Protein AF-A0A4Q7YP39-F1 (afdb_monomer_lite)

Radius of gyration: 14.29 Å; chains: 1; bounding box: 30×23×48 Å

Foldseek 3Di:
DDDDDPPDDDVVVPLALVVLCPDPVCVVPSLVSLLVSLLVCVLVPHDLVVSLVRCLVVPPDPDPDPVVSVVSSVVSNVNSVVVNVD

pLDDT: mean 81.83, std 14.71, range [42.69, 94.56]

Organism: NCBI:txid388466

Sequence (86 aa):
MQQSPPRRGPRLSNLSLERFRSSTKYQDRPAAADIAFCVAAFANGMTEDRIGCALEDDYLSRDPSPSKRAAYIRRTMEKARRWAER

Structure (mmCIF, N/CA/C/O backbone):
data_AF-A0A4Q7YP39-F1
#
_entry.id   AF-A0A4Q7YP39-F1
#
loop_
_atom_site.group_PDB
_atom_site.id
_atom_site.type_symbol
_atom_site.label_atom_id
_atom_site.label_alt_id
_atom_site.label_comp_id
_atom_site.label_asym_id
_atom_site.label_entity_id
_atom_site.label_seq_id
_atom_site.pdbx_PDB_ins_code
_atom_site.Cartn_x
_atom_site.Cartn_y
_atom_site.Cartn_z
_atom_site.occupancy
_atom_site.B_iso_or_equiv
_atom_site.auth_seq_id
_atom_site.auth_comp_id
_atom_site.auth_asym_id
_atom_site.auth_atom_id
_atom_site.pdbx_PDB_model_num
ATOM 1 N N . MET A 1 1 ? -12.488 5.011 35.506 1.00 45.38 1 MET A N 1
ATOM 2 C CA . MET A 1 1 ? -11.836 5.151 34.185 1.00 45.38 1 MET A CA 1
ATOM 3 C C . MET A 1 1 ? -12.193 3.923 33.366 1.00 45.38 1 MET A C 1
ATOM 5 O O . MET A 1 1 ? -11.799 2.832 33.751 1.00 45.38 1 MET A O 1
ATOM 9 N N . GLN A 1 2 ? -13.019 4.065 32.329 1.00 42.69 2 GLN A N 1
ATOM 10 C CA . GLN A 1 2 ? -13.453 2.925 31.514 1.00 42.69 2 GLN A CA 1
ATOM 11 C C . GLN A 1 2 ? -12.321 2.557 30.547 1.00 42.69 2 GLN A C 1
ATOM 13 O O . GLN A 1 2 ? -12.110 3.240 29.548 1.00 42.69 2 GLN A O 1
ATOM 18 N N . GLN A 1 3 ? -11.545 1.526 30.884 1.00 46.19 3 GLN A N 1
ATOM 19 C CA . GLN A 1 3 ? -10.544 0.957 29.986 1.00 46.19 3 GLN A CA 1
ATOM 20 C C . GLN A 1 3 ? -11.250 0.013 29.010 1.00 46.19 3 GLN A C 1
ATOM 22 O O . GLN A 1 3 ? -11.700 -1.066 29.385 1.00 46.19 3 GLN A O 1
ATOM 27 N N . SER A 1 4 ? -11.365 0.431 27.751 1.00 47.31 4 SER A N 1
ATOM 28 C CA . SER A 1 4 ? -11.740 -0.462 26.654 1.00 47.31 4 SER A CA 1
ATOM 29 C C . SER A 1 4 ? -10.712 -1.601 26.548 1.00 47.31 4 SER A C 1
ATOM 31 O O . SER A 1 4 ? -9.511 -1.325 26.606 1.00 47.31 4 SER A O 1
ATOM 33 N N . PRO A 1 5 ? -11.128 -2.868 26.368 1.00 50.84 5 PRO A N 1
ATOM 34 C CA . PRO A 1 5 ? -10.193 -3.981 26.257 1.00 50.84 5 PRO A CA 1
ATOM 35 C C . PRO A 1 5 ? -9.343 -3.832 24.984 1.00 50.84 5 PRO A C 1
ATOM 37 O O . PRO A 1 5 ? -9.841 -3.326 23.968 1.00 50.84 5 PRO A O 1
ATOM 40 N N . PRO A 1 6 ? -8.071 -4.273 24.989 1.00 51.84 6 PRO A N 1
ATOM 41 C CA . PRO A 1 6 ? -7.241 -4.226 23.800 1.00 51.84 6 PRO A CA 1
ATOM 42 C C . PRO A 1 6 ? -7.890 -5.116 22.742 1.00 51.84 6 PRO A C 1
ATOM 44 O O . PRO A 1 6 ? -7.939 -6.336 22.886 1.00 51.84 6 PRO A O 1
ATOM 47 N N . ARG A 1 7 ? -8.382 -4.522 21.652 1.00 53.66 7 ARG A N 1
ATOM 48 C CA . ARG A 1 7 ? -8.738 -5.270 20.440 1.00 53.66 7 ARG A CA 1
ATOM 49 C C . ARG A 1 7 ? -7.451 -5.799 19.801 1.00 53.66 7 ARG A C 1
ATOM 51 O O . ARG A 1 7 ? -7.001 -5.289 18.784 1.00 53.66 7 ARG A O 1
ATOM 58 N N . ARG A 1 8 ? -6.814 -6.787 20.425 1.00 64.56 8 ARG A N 1
ATOM 59 C CA . ARG A 1 8 ? -5.658 -7.508 19.889 1.00 64.56 8 ARG A CA 1
ATOM 60 C C . ARG A 1 8 ? -6.062 -8.961 19.649 1.00 64.56 8 ARG A C 1
ATOM 62 O O . ARG A 1 8 ? -6.082 -9.766 20.568 1.00 64.56 8 ARG A O 1
ATOM 69 N N . GLY A 1 9 ? -6.404 -9.246 18.392 1.00 46.78 9 GLY A N 1
ATOM 70 C CA . GLY A 1 9 ? -6.674 -10.576 17.823 1.00 46.78 9 GLY A CA 1
ATOM 71 C C . GLY A 1 9 ? -7.796 -10.525 16.773 1.00 46.78 9 GLY A C 1
ATOM 72 O O . GLY A 1 9 ? -8.651 -9.642 16.855 1.00 46.78 9 GLY A O 1
ATOM 73 N N . PRO A 1 10 ? -7.894 -11.427 15.778 1.00 45.78 10 PRO A N 1
ATOM 74 C CA . PRO A 1 10 ? -6.926 -12.034 14.855 1.00 45.78 10 PRO A CA 1
ATOM 75 C C . PRO A 1 10 ? -6.937 -11.340 13.461 1.00 45.78 10 PRO A C 1
ATOM 77 O O . PRO A 1 10 ? -6.645 -11.956 12.440 1.00 45.78 10 PRO A O 1
ATOM 80 N N . ARG A 1 11 ? -7.320 -10.053 13.366 1.00 52.16 11 ARG A N 1
ATOM 81 C CA . ARG A 1 11 ? -7.545 -9.381 12.059 1.00 52.16 11 ARG A CA 1
ATOM 82 C C . ARG A 1 11 ? -6.302 -9.225 11.176 1.00 52.16 11 ARG A C 1
ATOM 84 O O . ARG A 1 11 ? -6.442 -9.065 9.969 1.00 52.16 11 ARG A O 1
ATOM 91 N N . LEU A 1 12 ? -5.107 -9.285 11.761 1.00 51.56 12 LEU A N 1
ATOM 92 C CA . LEU A 1 12 ? -3.845 -9.167 11.026 1.00 51.56 12 LEU A CA 1
ATOM 93 C C . LEU A 1 12 ? -3.503 -10.435 10.229 1.00 51.56 12 LEU A C 1
ATOM 95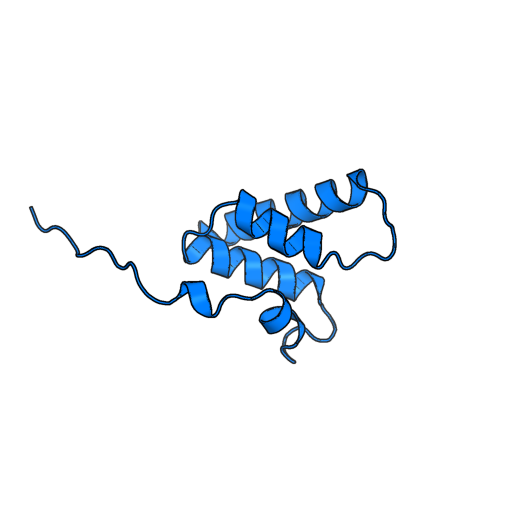 O O . LEU A 1 12 ? -2.837 -10.336 9.207 1.00 51.56 12 LEU A O 1
ATOM 99 N N . SER A 1 13 ? -3.988 -11.610 10.646 1.00 53.41 13 SER A N 1
ATOM 100 C CA . SER A 1 13 ? -3.624 -12.901 10.042 1.00 53.41 13 SER A CA 1
ATOM 101 C C . SER A 1 13 ? -4.167 -13.107 8.621 1.00 53.41 13 SER A C 1
ATOM 103 O O . SER A 1 13 ? -3.735 -14.028 7.943 1.00 53.41 13 SER A O 1
ATOM 105 N N . ASN A 1 14 ? -5.098 -12.259 8.164 1.00 61.12 14 ASN A N 1
ATOM 106 C CA . ASN A 1 14 ? -5.748 -12.370 6.850 1.00 61.12 14 ASN A CA 1
ATOM 107 C C . ASN A 1 14 ? -5.439 -11.205 5.892 1.00 61.12 14 ASN A C 1
ATOM 109 O O . ASN A 1 14 ? -5.974 -11.179 4.780 1.00 61.12 14 ASN A O 1
ATOM 113 N N . LEU A 1 15 ? -4.615 -10.236 6.305 1.00 79.94 15 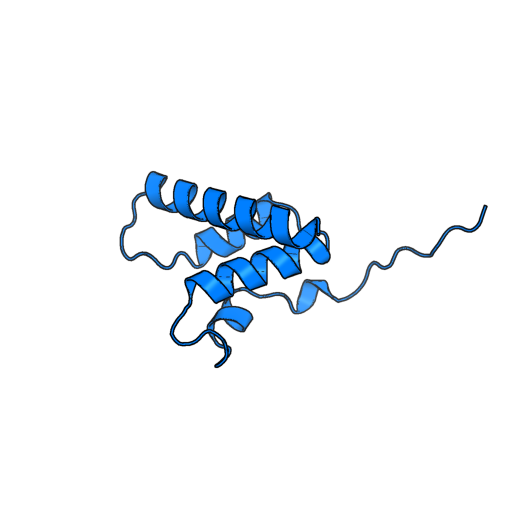LEU A N 1
ATOM 114 C CA . LEU A 1 15 ? -4.189 -9.116 5.465 1.00 79.94 15 LEU A CA 1
ATOM 115 C C . LEU A 1 15 ? -2.937 -9.518 4.684 1.00 79.94 15 LEU A C 1
ATOM 117 O O . LEU A 1 15 ? -1.823 -9.407 5.180 1.00 79.94 15 LEU A O 1
ATOM 121 N N . SER A 1 16 ? -3.144 -9.995 3.460 1.00 84.50 16 SER A N 1
ATOM 122 C CA . SER A 1 16 ? -2.076 -10.322 2.515 1.00 84.50 16 SER A CA 1
ATOM 123 C C . SER A 1 16 ? -2.219 -9.467 1.263 1.00 84.50 16 SER A C 1
ATOM 125 O O . SER A 1 16 ? -3.324 -9.333 0.733 1.00 84.50 16 SER A O 1
ATOM 127 N N . LEU A 1 17 ? -1.108 -8.910 0.788 1.00 86.62 17 LEU A N 1
ATOM 128 C CA . LEU A 1 17 ? -1.055 -8.141 -0.451 1.00 86.62 17 LEU A CA 1
ATOM 129 C C . LEU A 1 17 ? -1.502 -8.983 -1.656 1.00 86.62 17 LEU A C 1
ATOM 131 O O . LEU A 1 17 ? -2.329 -8.535 -2.453 1.00 86.62 17 LEU A O 1
ATOM 135 N N . GLU A 1 18 ? -1.057 -10.238 -1.720 1.00 88.19 18 GLU A N 1
ATOM 136 C CA . GLU A 1 18 ? -1.464 -11.218 -2.731 1.00 88.19 18 GLU A CA 1
ATOM 137 C C . GLU A 1 18 ? -2.992 -11.370 -2.796 1.00 88.19 18 GLU A C 1
ATOM 139 O O . GLU A 1 18 ? -3.586 -11.412 -3.876 1.00 88.19 18 GLU A O 1
ATOM 144 N N . ARG A 1 19 ? -3.670 -11.365 -1.642 1.00 87.50 19 ARG A N 1
ATOM 145 C CA . ARG A 1 19 ? -5.134 -11.481 -1.575 1.00 87.50 19 ARG A CA 1
ATOM 146 C C . ARG A 1 19 ? -5.847 -10.260 -2.153 1.00 87.50 19 ARG A C 1
ATOM 148 O O . ARG A 1 19 ? -6.911 -10.392 -2.755 1.00 87.50 19 ARG A O 1
ATOM 155 N N . PHE A 1 20 ? -5.282 -9.067 -1.975 1.00 88.88 20 PHE A N 1
ATOM 156 C CA . PHE A 1 20 ? -5.820 -7.858 -2.597 1.00 88.88 20 PHE A CA 1
ATOM 157 C C . PHE A 1 20 ? -5.605 -7.889 -4.111 1.00 88.88 20 PHE A C 1
ATOM 159 O O . PHE A 1 20 ? -6.520 -7.549 -4.856 1.00 88.88 20 PHE A O 1
ATOM 166 N N . ARG A 1 21 ? -4.442 -8.346 -4.579 1.00 87.44 21 ARG A N 1
ATOM 167 C CA . ARG A 1 21 ? -4.113 -8.411 -6.012 1.00 87.44 21 ARG A CA 1
ATOM 168 C C . ARG A 1 21 ? -4.869 -9.487 -6.779 1.00 87.44 21 ARG A C 1
ATOM 170 O O . ARG A 1 21 ? -5.251 -9.256 -7.919 1.00 87.44 21 ARG A O 1
ATOM 177 N N . SER A 1 22 ? -5.117 -10.632 -6.154 1.00 86.56 22 SER A N 1
ATOM 178 C CA . SER A 1 22 ? -5.903 -11.729 -6.734 1.00 86.56 22 SER A CA 1
ATOM 179 C C . SER A 1 22 ? -7.413 -11.468 -6.718 1.00 86.56 22 SER A C 1
ATOM 181 O O . SER A 1 22 ? -8.181 -12.214 -7.324 1.00 86.56 22 SER A O 1
ATOM 183 N N . SER A 1 23 ? -7.872 -10.402 -6.054 1.00 86.50 23 SER A N 1
ATOM 184 C CA . SER A 1 23 ? -9.277 -10.011 -6.091 1.00 86.50 23 SER A CA 1
ATOM 185 C C . SER A 1 23 ? -9.657 -9.475 -7.472 1.00 86.50 23 SER A C 1
ATOM 187 O O . SER A 1 23 ? -9.042 -8.538 -7.982 1.00 86.50 23 SER A O 1
ATOM 189 N N . THR A 1 24 ? -10.764 -9.981 -8.022 1.00 88.00 24 THR A N 1
ATOM 190 C CA . T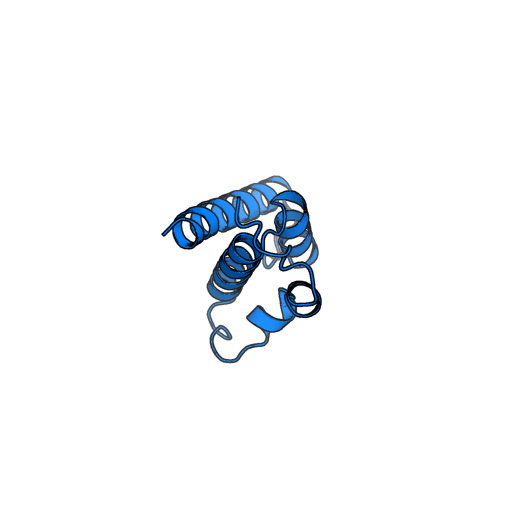HR A 1 24 ? -11.360 -9.504 -9.285 1.00 88.00 24 THR A CA 1
ATOM 191 C C . THR A 1 24 ? -11.622 -7.996 -9.297 1.00 88.00 24 THR A C 1
ATOM 193 O O . THR A 1 24 ? -11.604 -7.368 -10.350 1.00 88.00 24 THR A O 1
ATOM 196 N N . LYS A 1 25 ? -11.784 -7.377 -8.120 1.00 88.50 25 LYS A N 1
ATOM 197 C CA . LYS A 1 25 ? -11.941 -5.926 -7.954 1.00 88.50 25 LYS A CA 1
ATOM 198 C C . LYS A 1 25 ? -10.745 -5.114 -8.469 1.00 88.50 25 LYS A C 1
ATOM 200 O O . LYS A 1 25 ? -10.922 -3.955 -8.843 1.00 88.50 25 LYS A O 1
ATOM 205 N N . TYR A 1 26 ? -9.543 -5.687 -8.454 1.00 88.56 26 TYR A N 1
ATOM 206 C CA . TYR A 1 26 ? -8.301 -4.992 -8.795 1.00 88.56 26 TYR A CA 1
ATOM 207 C C . TYR A 1 26 ? -7.528 -5.644 -9.944 1.00 88.56 26 TYR A C 1
ATOM 209 O O . TYR A 1 26 ? -6.391 -5.248 -10.193 1.00 88.56 26 TYR A O 1
ATOM 217 N N . GLN A 1 27 ? -8.141 -6.590 -10.660 1.00 84.75 27 GLN A N 1
ATOM 218 C CA . GLN A 1 27 ? -7.498 -7.380 -11.712 1.00 84.75 27 GLN A CA 1
ATOM 219 C C . GLN A 1 27 ? -6.749 -6.515 -12.743 1.00 84.75 27 GLN A C 1
ATOM 221 O O . GLN A 1 27 ? -5.586 -6.771 -13.035 1.00 84.75 27 GLN A O 1
ATOM 226 N N . ASP A 1 28 ? -7.369 -5.434 -13.222 1.00 87.62 28 ASP A N 1
ATOM 227 C CA . ASP A 1 28 ? -6.754 -4.517 -14.198 1.00 87.62 28 ASP A CA 1
ATOM 228 C C . ASP A 1 28 ? -5.968 -3.364 -13.552 1.00 87.62 28 ASP A C 1
ATOM 230 O O . ASP A 1 28 ? -5.450 -2.475 -14.231 1.00 87.62 28 ASP A O 1
ATOM 234 N N . ARG A 1 29 ? -5.932 -3.304 -12.216 1.00 87.81 29 ARG A N 1
ATOM 235 C CA . ARG A 1 29 ? -5.391 -2.176 -11.444 1.00 87.81 29 ARG A CA 1
ATOM 236 C C . ARG A 1 29 ? -4.603 -2.667 -10.225 1.00 87.81 29 ARG A C 1
ATOM 238 O O . ARG A 1 29 ? -4.971 -2.331 -9.095 1.00 87.81 29 ARG A O 1
ATOM 245 N N . PRO A 1 30 ? -3.479 -3.376 -10.420 1.00 85.75 30 PRO A N 1
ATOM 246 C CA . PRO A 1 30 ? -2.691 -3.917 -9.312 1.00 85.75 30 PRO A CA 1
ATOM 247 C C . PRO A 1 30 ? -2.169 -2.815 -8.375 1.00 85.75 30 PRO A C 1
ATOM 249 O O . PRO A 1 30 ? -2.226 -2.957 -7.162 1.00 85.75 30 PRO A O 1
ATOM 252 N N . ALA A 1 31 ? -1.818 -1.634 -8.896 1.00 88.00 31 ALA A N 1
ATOM 253 C CA . ALA A 1 31 ? -1.439 -0.496 -8.052 1.00 88.00 31 ALA A CA 1
ATOM 254 C C . ALA A 1 31 ? -2.580 0.020 -7.145 1.00 88.00 31 ALA A C 1
ATOM 256 O O . ALA A 1 31 ? -2.320 0.610 -6.098 1.00 88.00 31 ALA A O 1
ATOM 257 N N . ALA A 1 32 ? -3.846 -0.172 -7.533 1.00 90.75 32 ALA A N 1
ATOM 258 C CA . ALA A 1 32 ? -4.985 0.153 -6.675 1.00 90.75 32 ALA A CA 1
ATOM 259 C C . ALA A 1 32 ? -5.201 -0.915 -5.590 1.00 90.75 32 ALA A C 1
ATOM 261 O O . ALA A 1 32 ? -5.633 -0.563 -4.491 1.00 90.75 32 ALA A O 1
ATOM 262 N N . ALA A 1 33 ? -4.864 -2.180 -5.877 1.00 92.25 33 ALA A N 1
ATOM 263 C CA . ALA A 1 33 ? -4.823 -3.247 -4.878 1.00 92.25 33 ALA A CA 1
ATOM 264 C C . ALA A 1 33 ? -3.814 -2.911 -3.774 1.00 92.25 33 ALA A C 1
ATOM 266 O O . ALA A 1 33 ? -4.156 -2.973 -2.596 1.00 92.25 33 ALA A O 1
ATOM 267 N N . ASP A 1 34 ? -2.618 -2.463 -4.161 1.00 92.00 34 ASP A N 1
ATOM 268 C CA . ASP A 1 34 ? -1.532 -2.107 -3.245 1.00 92.00 34 ASP A CA 1
ATOM 269 C C . ASP A 1 34 ? -1.934 -0.952 -2.319 1.00 92.00 34 ASP A C 1
ATOM 271 O O . ASP A 1 34 ? -1.766 -1.037 -1.104 1.00 92.00 34 ASP A O 1
ATOM 275 N N . ILE A 1 35 ? -2.564 0.098 -2.862 1.00 92.81 35 ILE A N 1
ATOM 276 C CA . ILE A 1 35 ? -3.101 1.198 -2.043 1.00 92.81 35 ILE A CA 1
ATOM 277 C C . ILE A 1 35 ? -4.171 0.678 -1.075 1.00 92.81 35 ILE A C 1
ATOM 279 O O . ILE A 1 35 ? -4.144 1.030 0.102 1.00 92.81 35 ILE A O 1
ATOM 283 N N . ALA A 1 36 ? -5.112 -0.148 -1.541 1.00 92.94 36 ALA A N 1
ATOM 284 C CA . ALA A 1 36 ? -6.183 -0.679 -0.698 1.00 92.94 36 ALA A CA 1
ATOM 285 C C . ALA A 1 36 ? -5.651 -1.584 0.424 1.00 92.94 36 ALA A C 1
ATOM 287 O O . ALA A 1 36 ? -6.127 -1.490 1.558 1.00 92.94 36 ALA A O 1
ATOM 288 N N . PHE A 1 37 ? -4.637 -2.400 0.127 1.00 92.75 37 PHE A N 1
ATOM 289 C CA . PHE A 1 37 ? -3.902 -3.173 1.119 1.00 92.75 37 PHE A CA 1
ATOM 290 C C . PHE A 1 37 ? -3.258 -2.248 2.154 1.00 92.75 37 PHE A C 1
ATOM 292 O O . PHE A 1 37 ? -3.508 -2.423 3.342 1.00 92.75 37 PHE A O 1
ATOM 299 N N . CYS A 1 38 ? -2.503 -1.229 1.730 1.00 93.62 38 CYS A N 1
ATOM 300 C CA . CYS A 1 38 ? -1.859 -0.293 2.652 1.00 93.62 38 CYS A CA 1
ATOM 301 C C . CYS A 1 38 ? -2.875 0.442 3.536 1.00 93.62 38 CYS A C 1
ATOM 303 O O . CYS A 1 38 ? -2.645 0.578 4.733 1.00 93.62 38 CYS A O 1
ATOM 305 N N . VAL A 1 39 ? -4.013 0.883 2.984 1.00 93.19 39 VAL A N 1
ATOM 306 C CA . VAL A 1 39 ? -5.083 1.539 3.760 1.00 93.19 39 VAL A CA 1
ATOM 307 C C . VAL A 1 39 ? -5.613 0.595 4.834 1.00 93.19 39 VAL A C 1
ATOM 309 O O . VAL A 1 39 ? -5.705 0.970 6.002 1.00 93.19 39 VAL A O 1
ATOM 312 N N . ALA A 1 40 ? -5.924 -0.645 4.456 1.00 91.31 40 ALA A N 1
ATOM 313 C CA . ALA A 1 40 ? -6.397 -1.644 5.401 1.00 91.31 40 ALA A CA 1
ATOM 314 C C . ALA A 1 40 ? -5.322 -1.989 6.445 1.00 91.31 40 ALA A C 1
ATOM 316 O O . ALA A 1 40 ? -5.640 -2.113 7.625 1.00 91.31 40 ALA A O 1
ATOM 317 N N . ALA A 1 41 ? -4.055 -2.085 6.047 1.00 91.44 41 ALA A N 1
ATOM 318 C CA . ALA A 1 41 ? -2.933 -2.352 6.935 1.00 91.44 41 ALA A CA 1
ATOM 319 C C . ALA A 1 41 ? -2.753 -1.232 7.975 1.00 91.44 41 ALA A C 1
ATOM 321 O O . ALA A 1 41 ? -2.680 -1.524 9.170 1.00 91.44 41 ALA A O 1
ATOM 322 N N . PHE A 1 42 ? -2.792 0.037 7.554 1.00 89.81 42 PHE A N 1
ATOM 323 C CA . PHE A 1 42 ? -2.760 1.190 8.460 1.00 89.81 42 PHE A CA 1
ATOM 324 C C . PHE A 1 42 ? -3.945 1.200 9.427 1.00 89.81 42 PHE A C 1
ATOM 326 O O . PHE A 1 42 ? -3.747 1.315 10.634 1.00 89.81 42 PHE A O 1
ATOM 333 N N . ALA A 1 43 ? -5.168 0.995 8.930 1.00 88.88 43 ALA A N 1
ATOM 334 C CA . ALA A 1 43 ? -6.369 0.945 9.766 1.00 88.88 43 ALA A CA 1
ATOM 335 C C . ALA A 1 43 ? -6.348 -0.209 10.791 1.00 88.88 43 ALA A C 1
ATOM 337 O O . ALA A 1 43 ? -6.986 -0.130 11.839 1.00 88.88 43 ALA A O 1
ATOM 338 N N . ASN A 1 44 ? -5.604 -1.282 10.505 1.00 86.88 44 ASN A N 1
ATOM 339 C CA . ASN A 1 44 ? -5.399 -2.409 11.417 1.00 86.88 44 ASN A CA 1
ATOM 340 C C . ASN A 1 44 ? -4.142 -2.262 12.299 1.00 86.88 44 ASN A C 1
ATOM 342 O O . ASN A 1 44 ? -3.826 -3.176 13.061 1.00 86.88 44 ASN A O 1
ATOM 346 N N . GLY A 1 45 ? -3.438 -1.127 12.232 1.00 87.25 45 GLY A N 1
ATOM 347 C CA . GLY A 1 45 ? -2.276 -0.828 13.070 1.00 87.25 45 GLY A CA 1
ATOM 348 C C . GLY A 1 45 ? -0.991 -1.553 12.662 1.00 87.25 45 GLY A C 1
ATOM 349 O O . GLY A 1 45 ? -0.112 -1.740 13.504 1.00 87.25 45 GLY A O 1
ATOM 350 N N . MET A 1 46 ? -0.865 -1.991 11.404 1.00 90.06 46 MET A N 1
ATOM 351 C CA . MET A 1 46 ? 0.418 -2.470 10.878 1.00 90.06 46 MET A CA 1
ATOM 352 C C . MET A 1 46 ? 1.418 -1.317 10.775 1.00 90.06 46 MET A C 1
ATOM 354 O O . MET A 1 46 ? 1.061 -0.195 10.420 1.00 90.06 46 MET A O 1
ATOM 358 N N . THR A 1 47 ? 2.684 -1.605 11.076 1.00 89.94 47 THR A N 1
ATOM 359 C CA . THR A 1 47 ? 3.772 -0.628 10.976 1.00 89.94 47 THR A CA 1
ATOM 360 C C . THR A 1 47 ? 4.142 -0.358 9.519 1.00 89.94 47 THR A C 1
ATOM 362 O O . THR A 1 47 ? 4.033 -1.243 8.670 1.00 89.94 47 THR A O 1
ATOM 365 N N . GLU A 1 48 ? 4.639 0.852 9.244 1.00 90.50 48 GLU A N 1
ATOM 366 C CA . GLU A 1 48 ? 5.144 1.245 7.917 1.00 90.50 48 GLU A CA 1
ATOM 367 C C . GLU A 1 48 ? 6.224 0.278 7.409 1.00 90.50 48 GLU A C 1
ATOM 369 O O . GLU A 1 48 ? 6.211 -0.085 6.240 1.00 90.50 48 GLU A O 1
ATOM 374 N N . ASP A 1 49 ? 7.089 -0.211 8.302 1.00 90.00 49 ASP A N 1
ATOM 375 C CA . ASP A 1 49 ? 8.110 -1.223 8.007 1.00 90.00 49 ASP A CA 1
ATOM 376 C C . ASP A 1 49 ? 7.509 -2.523 7.441 1.00 90.00 49 ASP A C 1
ATOM 378 O O . ASP A 1 49 ? 7.863 -2.948 6.343 1.00 90.00 49 ASP A O 1
ATOM 382 N N . ARG A 1 50 ? 6.503 -3.104 8.114 1.00 89.31 50 ARG A N 1
ATOM 383 C CA . ARG A 1 50 ? 5.858 -4.343 7.643 1.00 89.31 50 ARG A CA 1
ATOM 384 C C . ARG A 1 50 ? 5.111 -4.157 6.328 1.00 89.31 50 ARG A C 1
ATOM 386 O O . ARG A 1 50 ? 5.088 -5.070 5.507 1.00 89.31 50 ARG A O 1
ATOM 393 N N . ILE A 1 51 ? 4.484 -2.998 6.138 1.00 91.12 51 ILE A N 1
ATOM 394 C CA . ILE A 1 51 ? 3.801 -2.660 4.884 1.00 91.12 51 ILE A CA 1
ATOM 395 C C . ILE A 1 51 ? 4.829 -2.499 3.757 1.00 91.12 51 ILE A C 1
ATOM 397 O O . ILE A 1 51 ? 4.610 -2.997 2.655 1.00 91.12 51 ILE A O 1
ATOM 401 N N . GLY A 1 52 ? 5.957 -1.845 4.042 1.00 91.81 52 GLY A N 1
ATOM 402 C CA . GLY A 1 52 ? 7.068 -1.668 3.115 1.00 91.81 52 GLY A CA 1
ATOM 403 C C . GLY A 1 52 ? 7.667 -2.997 2.669 1.00 91.81 52 GLY A C 1
ATOM 404 O O . GLY A 1 52 ? 7.780 -3.218 1.467 1.00 91.81 52 GLY A O 1
ATOM 405 N N . CYS A 1 53 ? 7.958 -3.904 3.607 1.00 90.31 53 CYS A N 1
ATOM 406 C CA . CYS A 1 53 ? 8.453 -5.247 3.294 1.00 90.31 53 CYS A CA 1
ATOM 407 C C . CYS A 1 53 ? 7.468 -6.031 2.419 1.00 90.31 53 CYS A C 1
ATOM 409 O O . CYS A 1 53 ? 7.885 -6.645 1.445 1.00 90.31 53 CYS A O 1
ATOM 411 N N . ALA A 1 54 ? 6.163 -5.958 2.710 1.00 90.00 54 ALA A N 1
ATOM 412 C CA . ALA A 1 54 ? 5.150 -6.618 1.889 1.00 90.00 54 ALA A CA 1
ATOM 413 C C . ALA A 1 54 ? 5.121 -6.072 0.451 1.00 90.00 54 ALA A C 1
ATOM 415 O O . ALA A 1 54 ? 5.034 -6.844 -0.489 1.00 90.00 54 ALA A O 1
ATOM 416 N N . LEU A 1 55 ? 5.224 -4.754 0.254 1.00 89.81 55 LEU A N 1
ATOM 417 C CA . LEU A 1 55 ? 5.279 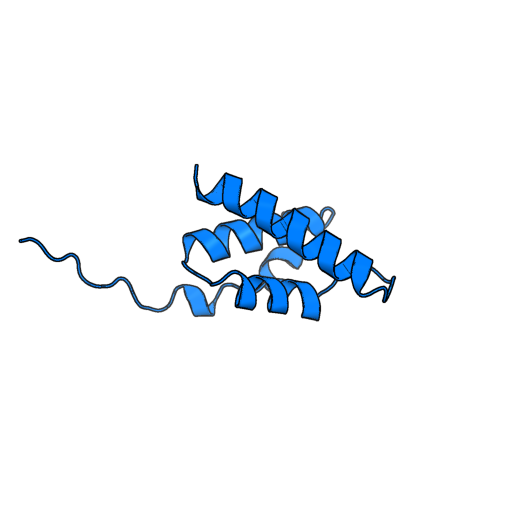-4.167 -1.092 1.00 89.81 55 LEU A CA 1
ATOM 418 C C . LEU A 1 55 ? 6.607 -4.435 -1.819 1.00 89.81 55 LEU A C 1
ATOM 420 O O . LEU A 1 55 ? 6.643 -4.417 -3.049 1.00 89.81 55 LEU A O 1
ATOM 424 N N . GLU A 1 56 ? 7.697 -4.598 -1.071 1.00 89.56 56 GLU A N 1
ATOM 425 C CA . GLU A 1 56 ? 9.023 -4.888 -1.611 1.00 89.56 56 GLU A CA 1
ATOM 426 C C . GLU A 1 56 ? 9.131 -6.319 -2.142 1.00 89.56 56 GLU A C 1
ATOM 428 O O . GLU A 1 56 ? 9.614 -6.496 -3.262 1.00 89.56 56 GLU A O 1
ATOM 433 N N . ASP A 1 57 ? 8.670 -7.301 -1.364 1.00 85.12 57 ASP A N 1
ATOM 434 C CA . ASP A 1 57 ? 8.672 -8.726 -1.727 1.00 85.12 57 ASP A CA 1
ATOM 435 C C . ASP A 1 57 ? 7.854 -8.975 -3.005 1.00 85.12 57 ASP A C 1
ATOM 437 O O . ASP A 1 57 ? 8.250 -9.702 -3.911 1.00 85.12 57 ASP A O 1
ATOM 441 N N . ASP A 1 58 ? 6.756 -8.235 -3.123 1.00 80.56 58 ASP A N 1
ATOM 442 C CA . ASP A 1 58 ? 5.751 -8.347 -4.171 1.00 80.56 58 ASP A CA 1
ATOM 443 C C . ASP A 1 58 ? 5.875 -7.203 -5.206 1.00 80.56 58 ASP A C 1
ATOM 445 O O . ASP A 1 58 ? 4.889 -6.728 -5.771 1.00 80.56 58 ASP A O 1
ATOM 449 N N . TYR A 1 59 ? 7.063 -6.656 -5.457 1.00 79.00 59 TYR A N 1
ATOM 450 C CA . TYR A 1 59 ? 7.189 -5.466 -6.308 1.00 79.00 59 TYR A CA 1
ATOM 451 C C . TYR A 1 59 ? 6.739 -5.702 -7.770 1.00 79.00 59 TYR A C 1
ATOM 453 O O . TYR A 1 59 ? 7.271 -6.547 -8.481 1.00 79.00 59 TYR A O 1
ATOM 461 N N . LEU A 1 60 ? 5.773 -4.903 -8.253 1.00 71.06 60 LEU A N 1
ATOM 462 C CA . LEU A 1 60 ? 5.111 -5.094 -9.563 1.00 71.06 60 LEU A CA 1
ATOM 463 C C . LEU A 1 60 ? 5.979 -4.768 -10.786 1.00 71.06 60 LEU A C 1
ATOM 465 O O . LEU A 1 60 ? 5.639 -5.156 -11.906 1.00 71.06 60 LEU A O 1
ATOM 469 N N . SER A 1 61 ? 7.041 -3.978 -10.617 1.00 74.00 61 SER A N 1
ATOM 47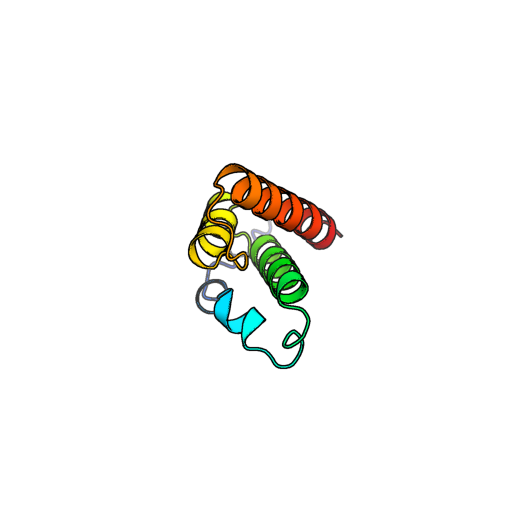0 C CA . SER A 1 61 ? 7.850 -3.551 -11.756 1.00 74.00 61 SER A CA 1
ATOM 471 C C . SER A 1 61 ? 8.856 -4.630 -12.130 1.00 74.00 61 SER A C 1
ATOM 473 O O . SER A 1 61 ? 9.568 -5.151 -11.280 1.00 74.00 61 SER A O 1
ATOM 475 N N . ARG A 1 62 ? 8.998 -4.875 -13.435 1.00 72.94 62 ARG A N 1
ATOM 476 C CA . ARG A 1 62 ? 10.103 -5.678 -13.986 1.00 72.94 62 ARG A CA 1
ATOM 477 C C . ARG A 1 62 ? 11.459 -4.978 -13.870 1.00 72.94 62 ARG A C 1
ATOM 479 O O . ARG A 1 62 ? 12.483 -5.593 -14.139 1.00 72.94 62 ARG A O 1
ATOM 486 N N . ASP A 1 63 ? 11.458 -3.688 -13.537 1.00 76.12 63 ASP A N 1
ATOM 487 C CA . ASP A 1 63 ? 12.669 -2.907 -13.312 1.00 76.12 63 ASP A CA 1
ATOM 488 C C . ASP A 1 63 ? 13.231 -3.215 -11.913 1.00 76.12 63 ASP A C 1
ATOM 490 O O . ASP A 1 63 ? 12.578 -2.881 -10.921 1.00 76.12 63 ASP A O 1
ATOM 494 N N . PRO A 1 64 ? 14.432 -3.810 -11.805 1.00 74.38 64 PRO A N 1
ATOM 495 C CA . PRO A 1 64 ? 15.022 -4.168 -10.521 1.00 74.38 64 PRO A CA 1
ATOM 496 C C . PRO A 1 64 ? 15.628 -2.968 -9.774 1.00 74.38 64 PRO A C 1
ATOM 498 O O . PRO A 1 64 ? 16.272 -3.163 -8.747 1.00 74.38 64 PRO A O 1
ATOM 501 N N . SER A 1 65 ? 15.476 -1.730 -10.265 1.00 87.75 65 SER A N 1
ATOM 502 C CA . SER A 1 65 ? 16.051 -0.531 -9.651 1.00 87.75 65 SER A CA 1
ATOM 503 C C . SER A 1 65 ? 15.572 -0.349 -8.203 1.00 87.75 65 SER A C 1
ATOM 505 O O . SER A 1 65 ? 14.396 -0.029 -7.977 1.00 87.75 65 SER A O 1
ATOM 507 N N . PRO A 1 66 ? 16.487 -0.425 -7.214 1.00 86.19 66 PRO A N 1
ATOM 508 C CA . PRO A 1 66 ? 16.137 -0.234 -5.808 1.00 86.19 66 PRO A CA 1
ATOM 509 C C . PRO A 1 66 ? 15.531 1.148 -5.545 1.00 86.19 66 PRO A C 1
ATOM 511 O O . PRO A 1 66 ? 14.570 1.283 -4.791 1.00 86.19 66 PRO A O 1
ATOM 514 N N . SER A 1 67 ? 16.030 2.180 -6.230 1.00 88.69 67 SER A N 1
ATOM 515 C CA . SER A 1 67 ? 15.536 3.553 -6.093 1.00 88.69 67 SER A CA 1
ATOM 516 C C . SER A 1 67 ? 14.099 3.710 -6.592 1.00 88.69 67 SER A C 1
ATOM 518 O O . SER A 1 67 ? 13.295 4.387 -5.950 1.00 88.69 67 SER A O 1
ATOM 520 N N . LYS A 1 68 ? 13.741 3.073 -7.718 1.00 87.38 68 LYS A N 1
ATOM 521 C CA . LYS A 1 68 ? 12.362 3.103 -8.236 1.00 87.38 68 LYS A CA 1
ATOM 522 C C . LYS A 1 68 ? 11.415 2.315 -7.338 1.00 87.38 68 LYS A C 1
ATOM 524 O O . LYS A 1 68 ? 10.300 2.780 -7.092 1.00 87.38 68 LYS A O 1
ATOM 529 N N . ARG A 1 69 ? 11.870 1.178 -6.805 1.00 89.94 69 ARG A N 1
ATOM 530 C CA . ARG A 1 69 ? 11.125 0.388 -5.821 1.00 89.94 69 ARG A CA 1
ATOM 531 C C . ARG A 1 69 ? 10.846 1.190 -4.556 1.00 89.94 69 ARG A C 1
ATOM 533 O O . ARG A 1 69 ? 9.685 1.367 -4.196 1.00 89.94 69 ARG A O 1
ATOM 540 N N . ALA A 1 70 ? 11.873 1.784 -3.954 1.00 89.50 70 ALA A N 1
ATOM 541 C CA . ALA A 1 70 ? 11.728 2.625 -2.768 1.00 89.50 70 ALA A CA 1
ATOM 542 C C . ALA A 1 70 ? 10.797 3.827 -3.013 1.00 89.50 70 ALA A C 1
ATOM 544 O O . ALA A 1 70 ? 9.924 4.122 -2.194 1.00 89.50 70 ALA A O 1
ATOM 545 N N . ALA A 1 71 ? 10.927 4.497 -4.164 1.00 91.94 71 ALA A N 1
ATOM 546 C CA . ALA A 1 71 ? 10.054 5.609 -4.535 1.00 91.94 71 ALA A CA 1
ATOM 547 C C . ALA A 1 71 ? 8.586 5.177 -4.693 1.00 91.94 71 ALA A C 1
ATOM 549 O O . ALA A 1 71 ? 7.679 5.898 -4.265 1.00 91.94 71 ALA A O 1
ATOM 550 N N . TYR A 1 72 ? 8.345 4.003 -5.284 1.00 91.19 72 TYR A N 1
ATOM 551 C CA . TYR A 1 72 ? 7.012 3.422 -5.413 1.00 91.19 72 TYR A CA 1
ATOM 552 C C . TYR A 1 72 ? 6.396 3.105 -4.048 1.00 91.19 72 TYR A C 1
ATOM 554 O O . TYR A 1 72 ? 5.283 3.555 -3.766 1.00 91.19 72 TYR A O 1
ATOM 562 N N . ILE A 1 73 ? 7.131 2.393 -3.191 1.00 91.81 73 ILE A N 1
ATOM 563 C CA . ILE A 1 73 ? 6.692 2.002 -1.845 1.00 91.81 73 ILE A CA 1
ATOM 564 C C . ILE A 1 73 ? 6.327 3.245 -1.029 1.00 91.81 73 ILE A C 1
ATOM 566 O O . ILE A 1 73 ? 5.208 3.354 -0.524 1.00 91.81 73 ILE A O 1
ATOM 570 N N . ARG A 1 74 ? 7.220 4.244 -0.993 1.00 93.81 74 ARG A N 1
ATOM 571 C CA . ARG A 1 74 ? 6.994 5.504 -0.273 1.00 93.81 74 ARG A CA 1
ATOM 572 C C . ARG A 1 74 ? 5.732 6.221 -0.751 1.00 93.81 74 ARG A C 1
ATOM 574 O O . ARG A 1 74 ? 4.897 6.599 0.066 1.00 93.81 74 ARG A O 1
ATOM 581 N N . ARG A 1 75 ? 5.565 6.386 -2.069 1.00 93.44 75 ARG A N 1
ATOM 582 C CA . ARG A 1 75 ? 4.403 7.080 -2.651 1.00 93.44 75 ARG A CA 1
ATOM 583 C C . ARG A 1 75 ? 3.091 6.344 -2.365 1.00 93.44 75 ARG A C 1
ATOM 585 O O . ARG A 1 75 ? 2.066 6.988 -2.143 1.00 93.44 75 ARG A O 1
ATOM 592 N N . THR A 1 76 ? 3.108 5.015 -2.407 1.00 93.75 76 THR A N 1
ATOM 593 C CA . THR A 1 76 ? 1.928 4.174 -2.167 1.00 93.75 76 THR A CA 1
ATOM 594 C C . THR A 1 76 ? 1.488 4.260 -0.709 1.00 93.75 76 THR A C 1
ATOM 596 O O . THR A 1 76 ? 0.316 4.536 -0.442 1.00 93.75 76 THR A O 1
ATOM 599 N N . MET A 1 77 ? 2.432 4.144 0.230 1.00 93.75 77 MET A N 1
ATOM 600 C CA . MET A 1 77 ? 2.151 4.271 1.660 1.00 93.75 77 MET A CA 1
ATOM 601 C C . MET A 1 77 ? 1.699 5.682 2.047 1.00 93.75 77 MET A C 1
ATOM 603 O O . MET A 1 77 ? 0.721 5.812 2.774 1.00 93.75 77 MET A O 1
ATOM 607 N N . GLU A 1 78 ? 2.324 6.742 1.520 1.00 94.56 78 GLU A N 1
ATOM 608 C CA . GLU A 1 78 ? 1.915 8.127 1.809 1.00 94.56 78 GLU A CA 1
ATOM 609 C C . GLU A 1 78 ? 0.456 8.382 1.406 1.00 94.56 78 GLU A C 1
ATOM 611 O O . GLU A 1 78 ? -0.324 8.955 2.171 1.00 94.56 78 GLU A O 1
ATOM 616 N N . LYS A 1 79 ? 0.059 7.917 0.215 1.00 93.06 79 LYS A N 1
ATOM 617 C CA . LYS A 1 79 ? -1.334 8.011 -0.235 1.00 93.06 79 LYS A CA 1
ATOM 618 C C . LYS A 1 79 ? -2.256 7.243 0.697 1.00 93.06 79 LYS A C 1
ATOM 620 O O . LYS A 1 79 ? -3.264 7.791 1.130 1.00 93.06 79 LYS A O 1
ATOM 625 N N . ALA A 1 80 ? -1.924 5.992 0.992 1.00 92.81 80 ALA A N 1
ATOM 626 C CA . ALA A 1 80 ? -2.749 5.137 1.830 1.00 92.81 80 ALA A CA 1
ATOM 627 C C . ALA A 1 80 ? -2.917 5.690 3.250 1.00 92.81 80 ALA A C 1
ATOM 629 O O . ALA A 1 80 ? -4.021 5.663 3.784 1.00 92.81 80 ALA A O 1
ATOM 630 N N . ARG A 1 81 ? -1.866 6.274 3.826 1.00 90.31 81 ARG A N 1
ATOM 631 C CA . ARG A 1 81 ? -1.919 6.924 5.135 1.00 90.31 81 ARG A CA 1
ATOM 632 C C . ARG A 1 81 ? -2.928 8.070 5.163 1.00 90.31 81 ARG A C 1
ATOM 634 O O . ARG A 1 81 ? -3.797 8.085 6.024 1.00 90.31 81 ARG A O 1
ATOM 641 N N . ARG A 1 82 ? -2.909 8.950 4.153 1.00 90.31 82 ARG A N 1
ATOM 642 C CA . ARG A 1 82 ? -3.907 10.033 4.021 1.00 90.31 82 ARG A CA 1
ATOM 643 C C . ARG A 1 82 ? -5.345 9.525 3.910 1.00 90.31 82 ARG A C 1
ATOM 645 O O . ARG A 1 82 ? -6.268 10.232 4.291 1.00 90.31 82 ARG A O 1
ATOM 652 N N . TRP A 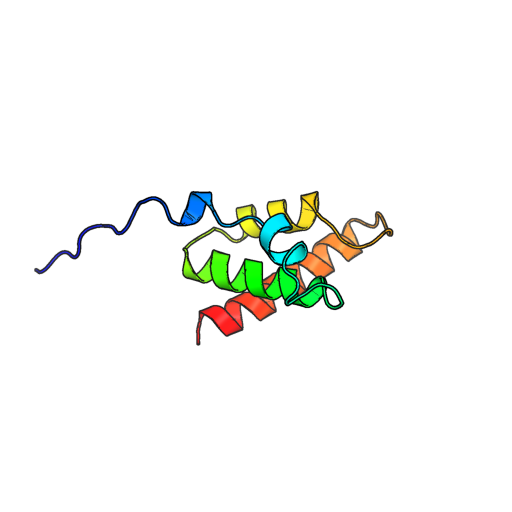1 83 ? -5.547 8.338 3.341 1.00 88.75 83 TRP A N 1
ATOM 653 C CA . TRP A 1 83 ? -6.866 7.708 3.266 1.00 88.75 83 TRP A CA 1
ATOM 654 C C . TRP A 1 83 ? -7.274 7.024 4.571 1.00 88.75 83 TRP A C 1
ATOM 656 O O . TRP A 1 83 ? -8.462 6.979 4.855 1.00 88.75 83 TRP A O 1
ATOM 666 N N . ALA A 1 84 ? -6.323 6.498 5.343 1.00 86.00 84 ALA A N 1
ATOM 667 C CA . ALA A 1 84 ? -6.582 5.859 6.632 1.00 86.00 84 ALA A CA 1
ATOM 668 C C . ALA A 1 84 ? -6.803 6.867 7.777 1.00 86.00 84 ALA A C 1
ATOM 670 O O . ALA A 1 84 ? -7.441 6.528 8.766 1.00 86.00 84 ALA A O 1
ATOM 671 N N . GLU A 1 85 ? -6.274 8.088 7.647 1.00 82.50 85 GLU A N 1
ATOM 672 C CA . GLU A 1 85 ? -6.465 9.202 8.592 1.00 82.50 85 GLU A CA 1
ATOM 673 C C . GLU A 1 85 ? -7.780 9.983 8.368 1.00 82.50 85 GLU A C 1
ATOM 675 O O . GLU A 1 85 ? -8.079 10.903 9.128 1.00 82.50 85 GLU A O 1
ATOM 680 N N . ARG A 1 86 ? -8.549 9.642 7.325 1.00 70.44 86 ARG A N 1
ATOM 681 C CA . ARG A 1 86 ? -9.875 10.207 7.023 1.00 70.44 86 ARG A CA 1
ATOM 682 C C . ARG A 1 86 ? -10.990 9.425 7.702 1.00 70.44 86 ARG A C 1
ATOM 684 O O . ARG A 1 86 ? -11.963 10.089 8.116 1.00 70.44 86 ARG A O 1
#

Secondary structure (DSSP, 8-state):
--------SSGGGG--HHHHHTSGGGTT-HHHHHHHHHHHHHHTT--HHHHHHHHHHT---S---HHHHHHHHHHHHHHHHHHH--